Protein AF-A0A9P5XBE1-F1 (afdb_monomer_lite)

Foldseek 3Di:
DDDPCPDLVVLQVCLVPDDDDPVCVVVVCCPPPDRDRVVVVVVPPPDDDDD

Structure (mmCIF, N/CA/C/O backbone):
data_AF-A0A9P5XBE1-F1
#
_entry.id   AF-A0A9P5XBE1-F1
#
loop_
_atom_site.group_PDB
_atom_site.id
_atom_site.type_symbol
_atom_site.label_atom_id
_atom_site.label_alt_id
_atom_site.label_comp_id
_atom_site.label_asym_id
_atom_site.label_entity_id
_atom_site.label_seq_id
_atom_site.pdbx_PDB_ins_code
_atom_site.Cartn_x
_atom_site.Cartn_y
_atom_site.Cartn_z
_atom_site.occupancy
_atom_site.B_iso_or_equiv
_atom_site.auth_seq_id
_atom_site.auth_comp_id
_atom_site.auth_asym_id
_atom_site.auth_atom_id
_atom_site.pdbx_PDB_model_num
ATOM 1 N N . SER A 1 1 ? 13.732 -12.344 -9.485 1.00 68.25 1 SER A N 1
ATOM 2 C CA . SER A 1 1 ? 12.874 -11.155 -9.365 1.00 68.25 1 SER A CA 1
ATOM 3 C C . SER A 1 1 ? 12.875 -10.357 -10.655 1.00 68.25 1 SER A C 1
ATOM 5 O O . SER A 1 1 ? 13.911 -10.289 -11.309 1.00 68.25 1 SER A O 1
ATOM 7 N N . GLY A 1 2 ? 11.707 -9.856 -11.071 1.00 86.06 2 GLY A N 1
ATOM 8 C CA . GLY A 1 2 ? 11.539 -9.038 -12.280 1.00 86.06 2 GLY A CA 1
ATOM 9 C C . GLY A 1 2 ? 11.661 -7.537 -11.995 1.00 86.06 2 GLY A C 1
ATOM 10 O O . GLY A 1 2 ? 11.738 -7.129 -10.839 1.00 86.06 2 GLY A O 1
ATOM 11 N N . VAL A 1 3 ? 11.658 -6.710 -13.045 1.00 83.75 3 VAL A N 1
ATOM 12 C CA . VAL A 1 3 ? 11.665 -5.241 -12.924 1.00 83.75 3 VAL A CA 1
ATOM 13 C C . VAL A 1 3 ? 10.357 -4.798 -12.255 1.00 83.75 3 VAL A C 1
ATOM 15 O O . VAL A 1 3 ? 9.305 -4.831 -12.886 1.00 83.75 3 VAL A O 1
ATOM 18 N N . GLY A 1 4 ? 10.414 -4.446 -10.968 1.00 91.19 4 GLY A N 1
ATOM 19 C CA . GLY A 1 4 ? 9.255 -4.051 -10.154 1.00 91.19 4 GLY A CA 1
ATOM 20 C C . GLY A 1 4 ? 9.097 -4.827 -8.843 1.00 91.19 4 GLY A C 1
ATOM 21 O O . GLY A 1 4 ? 8.285 -4.440 -8.009 1.00 91.19 4 GLY A O 1
ATOM 22 N N . ASP A 1 5 ? 9.874 -5.891 -8.641 1.00 94.50 5 ASP A N 1
ATOM 23 C CA . ASP A 1 5 ? 9.973 -6.568 -7.348 1.00 94.50 5 ASP A CA 1
ATOM 24 C C . ASP A 1 5 ? 11.089 -5.927 -6.511 1.00 94.50 5 ASP A C 1
ATOM 26 O O . ASP A 1 5 ? 12.275 -6.127 -6.780 1.00 94.50 5 ASP A O 1
ATOM 30 N N . PHE A 1 6 ? 10.683 -5.137 -5.516 1.00 93.31 6 PHE A N 1
ATOM 31 C CA . PHE A 1 6 ? 11.569 -4.458 -4.565 1.00 93.31 6 PHE A CA 1
ATOM 32 C C . PHE A 1 6 ? 11.613 -5.161 -3.194 1.00 93.31 6 PHE A C 1
ATOM 34 O O . PHE A 1 6 ? 12.118 -4.593 -2.226 1.00 93.31 6 PHE A O 1
ATOM 41 N N . GLY A 1 7 ? 11.066 -6.378 -3.077 1.00 91.62 7 GLY A N 1
ATOM 42 C CA . GLY A 1 7 ? 11.053 -7.142 -1.828 1.00 91.62 7 GLY A CA 1
ATOM 43 C C . GLY A 1 7 ? 10.499 -6.360 -0.627 1.00 91.62 7 GLY A C 1
ATOM 44 O O . GLY A 1 7 ? 9.517 -5.624 -0.739 1.00 91.62 7 GLY A O 1
ATOM 45 N N . HIS A 1 8 ? 11.143 -6.512 0.534 1.00 92.25 8 HIS A N 1
ATOM 46 C CA . HIS A 1 8 ? 10.729 -5.853 1.780 1.00 92.25 8 HIS A CA 1
ATOM 47 C C . HIS A 1 8 ? 10.767 -4.322 1.708 1.00 92.25 8 HIS A C 1
ATOM 49 O O . HIS A 1 8 ? 9.904 -3.673 2.291 1.00 92.25 8 HIS A O 1
ATOM 55 N N . GLU A 1 9 ? 11.706 -3.741 0.956 1.00 92.12 9 GLU A N 1
ATOM 56 C CA . GLU A 1 9 ? 11.790 -2.286 0.783 1.00 92.12 9 GLU A CA 1
ATOM 57 C C . GLU A 1 9 ? 10.537 -1.737 0.086 1.00 92.12 9 GLU A C 1
ATOM 59 O O . GLU A 1 9 ? 9.948 -0.752 0.532 1.00 92.12 9 GLU A O 1
ATOM 64 N N . GLY A 1 10 ? 10.068 -2.421 -0.963 1.00 93.38 10 GLY A N 1
ATOM 65 C CA . GLY A 1 10 ? 8.831 -2.052 -1.654 1.00 93.38 10 GLY A CA 1
ATOM 66 C C . GLY A 1 10 ? 7.587 -2.190 -0.775 1.00 93.38 10 GLY A C 1
ATOM 67 O O . GLY A 1 10 ? 6.685 -1.353 -0.842 1.00 93.38 10 GLY A O 1
ATOM 68 N N . ILE A 1 11 ? 7.542 -3.225 0.069 1.00 93.88 11 ILE A N 1
ATOM 69 C CA . ILE A 1 11 ? 6.440 -3.433 1.019 1.00 93.88 11 ILE A CA 1
ATOM 70 C C . ILE A 1 11 ? 6.423 -2.311 2.062 1.00 93.88 11 ILE A C 1
ATOM 72 O O . ILE A 1 11 ? 5.367 -1.732 2.310 1.00 93.88 11 ILE A O 1
ATOM 76 N N . ASP A 1 12 ? 7.574 -1.957 2.633 1.00 94.44 12 ASP A N 1
ATOM 77 C CA . ASP A 1 12 ? 7.670 -0.892 3.635 1.00 94.44 12 ASP A CA 1
ATOM 78 C C . ASP A 1 12 ? 7.251 0.468 3.067 1.00 94.44 12 ASP A C 1
ATOM 80 O O . ASP A 1 12 ? 6.478 1.188 3.707 1.00 94.44 12 ASP A O 1
ATOM 84 N N . ALA A 1 13 ? 7.681 0.783 1.840 1.00 94.94 13 ALA A N 1
ATOM 85 C CA . ALA A 1 13 ? 7.261 1.991 1.133 1.00 94.94 13 ALA A CA 1
ATOM 86 C C . ALA A 1 13 ? 5.735 2.028 0.927 1.00 94.94 13 ALA A C 1
ATOM 88 O O . ALA A 1 13 ? 5.092 3.048 1.182 1.00 94.94 13 ALA A O 1
ATOM 89 N N . PHE A 1 14 ? 5.124 0.901 0.543 1.00 95.25 14 PHE A N 1
ATOM 90 C CA . PHE A 1 14 ? 3.669 0.802 0.425 1.00 95.25 14 PHE A CA 1
ATOM 91 C C . PHE A 1 14 ? 2.964 1.041 1.766 1.00 95.25 14 PHE A C 1
ATOM 93 O O . PHE A 1 14 ? 2.023 1.832 1.825 1.00 95.25 14 PHE A O 1
ATOM 100 N N . VAL A 1 15 ? 3.409 0.394 2.848 1.00 94.75 15 VAL A N 1
ATOM 101 C CA . VAL A 1 15 ? 2.772 0.515 4.171 1.00 94.75 15 VAL A CA 1
ATOM 102 C C . VAL A 1 15 ? 2.849 1.947 4.713 1.00 94.75 15 VAL A C 1
ATOM 104 O O . VAL A 1 15 ? 1.888 2.417 5.323 1.00 94.75 15 VAL A O 1
ATOM 107 N N . GLN A 1 16 ? 3.952 2.664 4.477 1.00 93.94 16 GLN A N 1
ATOM 108 C CA . GLN A 1 16 ? 4.128 4.048 4.936 1.00 93.94 16 GLN A CA 1
ATOM 109 C C . GLN A 1 16 ? 3.061 4.998 4.361 1.00 93.94 16 GLN A C 1
ATOM 111 O O . GLN A 1 16 ? 2.467 5.805 5.095 1.00 93.94 16 GLN A O 1
ATOM 116 N N . ASP A 1 17 ? 2.781 4.862 3.067 1.00 95.56 17 ASP A N 1
ATOM 117 C CA . ASP A 1 17 ? 1.893 5.764 2.334 1.00 95.56 17 ASP A CA 1
ATOM 118 C C . ASP A 1 17 ? 0.443 5.270 2.274 1.00 95.56 17 ASP A C 1
ATOM 120 O O . ASP A 1 17 ? -0.486 6.066 2.095 1.00 95.56 17 ASP A O 1
ATOM 124 N N . HIS A 1 18 ? 0.210 3.968 2.462 1.00 95.62 18 HIS A N 1
ATOM 125 C CA . HIS A 1 18 ? -1.127 3.400 2.390 1.00 95.62 18 HIS A CA 1
ATOM 126 C C . HIS A 1 18 ? -2.042 3.967 3.480 1.00 95.62 18 HIS A C 1
ATOM 128 O O . HIS A 1 18 ? -1.697 4.080 4.660 1.00 95.62 18 HIS A O 1
ATOM 134 N N . ARG A 1 19 ? -3.269 4.303 3.083 1.00 94.75 19 ARG A N 1
ATOM 135 C CA . ARG A 1 19 ? -4.359 4.648 3.996 1.00 94.75 19 ARG A CA 1
ATOM 136 C C . ARG A 1 19 ? -5.559 3.796 3.635 1.00 94.75 19 ARG A C 1
ATOM 138 O O . ARG A 1 19 ? -6.082 3.907 2.525 1.00 94.75 19 ARG A O 1
ATOM 145 N N . CYS A 1 20 ? -5.982 2.975 4.589 1.00 96.25 20 CYS A N 1
ATOM 146 C CA . CYS A 1 20 ? -7.121 2.087 4.443 1.00 96.25 20 CYS A CA 1
ATOM 147 C C . CYS A 1 20 ? -8.388 2.901 4.112 1.00 96.25 20 CYS A C 1
ATOM 149 O O . CYS A 1 20 ? -8.780 3.809 4.851 1.00 96.25 20 CYS A O 1
ATOM 151 N N . ARG A 1 21 ? -9.008 2.609 2.961 1.00 95.88 21 ARG A N 1
ATOM 152 C CA . ARG A 1 21 ? -10.261 3.237 2.495 1.00 95.88 21 ARG A CA 1
ATOM 153 C C . ARG A 1 21 ? -11.426 2.261 2.617 1.00 95.88 21 ARG A C 1
ATOM 155 O O . ARG A 1 21 ? -11.228 1.098 2.938 1.00 95.88 21 ARG A O 1
ATOM 162 N N . GLU A 1 22 ? -12.629 2.725 2.289 1.00 97.94 22 GLU A N 1
ATOM 163 C CA . GLU A 1 22 ? -13.896 1.997 2.460 1.00 97.94 22 GLU A CA 1
ATOM 164 C C . GLU A 1 22 ? -13.867 0.517 2.059 1.00 97.94 22 GLU A C 1
ATOM 166 O O . GLU A 1 22 ? -14.436 -0.311 2.759 1.00 97.94 22 GLU A O 1
ATOM 171 N N . ILE A 1 23 ? -13.201 0.162 0.958 1.00 96.94 23 ILE A N 1
ATOM 172 C CA . ILE A 1 23 ? -13.104 -1.240 0.527 1.00 96.94 23 ILE A CA 1
ATOM 173 C C . ILE A 1 23 ? -12.267 -2.058 1.511 1.00 96.94 23 ILE A C 1
ATOM 175 O O . ILE A 1 23 ? -12.714 -3.105 1.960 1.00 96.94 23 ILE A O 1
ATOM 179 N N . CYS A 1 24 ? -11.081 -1.574 1.871 1.00 96.50 24 CYS A N 1
ATOM 180 C CA . CYS A 1 24 ? -10.191 -2.252 2.804 1.00 96.50 24 CYS A CA 1
ATOM 181 C C . CYS A 1 24 ? -10.862 -2.430 4.180 1.00 96.50 24 CYS A C 1
ATOM 183 O O . CYS A 1 24 ? -10.794 -3.520 4.736 1.00 96.50 24 CYS A O 1
ATOM 185 N N . LYS A 1 25 ? -11.615 -1.425 4.651 1.00 95.12 25 LYS A N 1
ATOM 186 C CA . LYS A 1 25 ? -12.394 -1.506 5.900 1.00 95.12 25 LYS A CA 1
ATOM 187 C C . LYS A 1 25 ? -13.526 -2.526 5.837 1.00 95.12 25 LYS A C 1
ATOM 189 O O . LYS A 1 25 ? -13.710 -3.328 6.740 1.00 95.12 25 LYS A O 1
ATOM 194 N N . ARG A 1 26 ? -14.286 -2.546 4.734 1.00 96.94 26 ARG A N 1
ATOM 195 C CA . ARG A 1 26 ? -15.356 -3.544 4.520 1.00 96.94 26 ARG A CA 1
ATOM 196 C C . ARG A 1 26 ? -14.828 -4.974 4.470 1.00 96.94 26 ARG A C 1
ATOM 198 O O . ARG A 1 26 ? -15.593 -5.903 4.701 1.00 96.94 26 ARG A O 1
ATOM 205 N N . LEU A 1 27 ? -13.555 -5.131 4.127 1.00 96.00 27 LEU A N 1
ATOM 206 C CA . LEU A 1 27 ? -12.851 -6.405 4.116 1.00 96.00 27 LEU A CA 1
ATOM 207 C C . LEU A 1 27 ? -12.145 -6.715 5.452 1.00 96.00 27 LEU A C 1
ATOM 209 O O . LEU A 1 27 ? -11.503 -7.756 5.532 1.00 96.00 27 LEU A O 1
ATOM 213 N N . GLY A 1 28 ? -12.232 -5.844 6.465 1.00 94.88 28 GLY A N 1
ATOM 214 C CA . GLY A 1 28 ? -11.570 -6.016 7.767 1.00 94.88 28 GLY A CA 1
ATOM 215 C C . GLY A 1 28 ? -10.048 -5.821 7.740 1.00 94.88 28 GLY A C 1
ATOM 216 O O . GLY A 1 28 ? -9.353 -6.231 8.663 1.00 94.88 28 GLY A O 1
A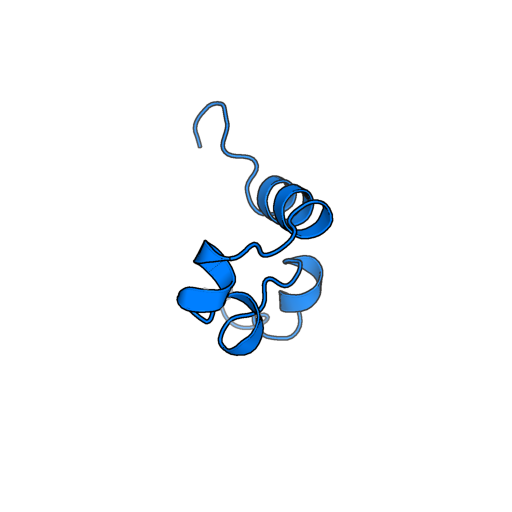TOM 217 N N . LEU A 1 29 ? -9.492 -5.221 6.679 1.00 93.75 29 LEU A N 1
ATOM 218 C CA . LEU A 1 29 ? -8.037 -5.114 6.489 1.00 93.75 29 LEU A CA 1
ATOM 219 C C . LEU A 1 29 ? -7.375 -3.985 7.299 1.00 93.75 29 LEU A C 1
ATOM 221 O O . LEU A 1 29 ? -6.154 -3.851 7.276 1.00 93.75 29 LEU A O 1
ATOM 225 N N . ASP A 1 30 ? -8.151 -3.131 7.965 1.00 91.12 30 ASP A N 1
ATOM 226 C CA . ASP A 1 30 ? -7.647 -2.189 8.969 1.00 91.12 30 ASP A CA 1
ATOM 227 C C . ASP A 1 30 ? -7.557 -2.796 10.365 1.00 91.12 30 ASP A C 1
ATOM 229 O O . ASP A 1 30 ? -6.556 -2.564 11.040 1.00 91.12 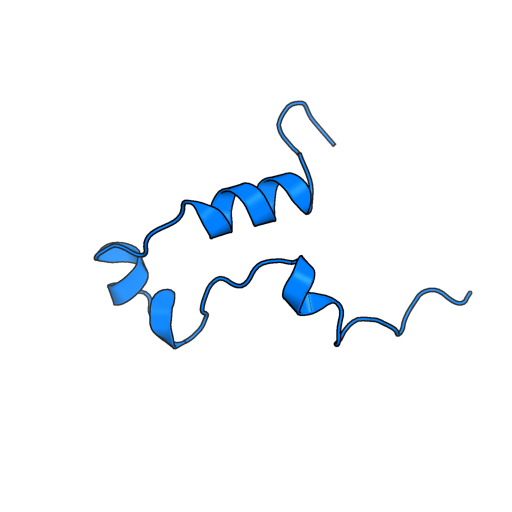30 ASP A O 1
ATOM 233 N N . ASP A 1 31 ? -8.576 -3.545 10.781 1.00 86.81 31 ASP A N 1
ATOM 234 C CA . ASP A 1 31 ? -8.710 -3.983 12.172 1.00 86.81 31 ASP A CA 1
ATOM 235 C C . ASP A 1 31 ? -8.242 -5.429 12.385 1.00 86.81 31 ASP A C 1
ATOM 237 O O . ASP A 1 31 ? -7.459 -5.698 13.297 1.00 86.81 31 ASP A O 1
ATOM 241 N N . ASP A 1 32 ? -8.672 -6.359 11.528 1.00 91.19 32 ASP A N 1
ATOM 242 C CA . ASP A 1 32 ? -8.396 -7.789 11.710 1.00 91.19 32 ASP A CA 1
ATOM 243 C C . ASP A 1 32 ? -6.986 -8.165 11.231 1.00 91.19 32 ASP A C 1
ATOM 245 O O . ASP A 1 32 ? -6.340 -9.053 11.792 1.00 91.19 32 ASP A O 1
ATOM 249 N N . VAL A 1 33 ? -6.499 -7.486 10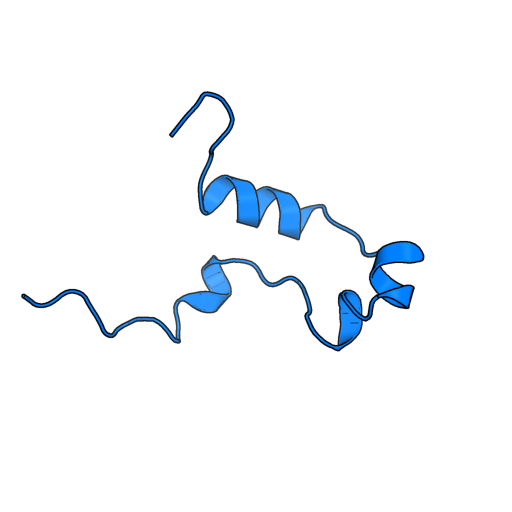.186 1.00 87.88 33 VAL A N 1
ATOM 250 C CA . VAL A 1 33 ? -5.179 -7.727 9.575 1.00 87.88 33 VAL A CA 1
ATOM 251 C C . VAL A 1 33 ? -4.449 -6.416 9.247 1.00 87.88 33 VAL A C 1
ATOM 253 O O . VAL A 1 33 ? -4.207 -6.107 8.078 1.00 87.88 33 VAL A O 1
ATOM 256 N N . PRO A 1 34 ? -4.068 -5.622 10.266 1.00 85.69 34 PRO A N 1
ATOM 257 C CA . PRO A 1 34 ? -3.448 -4.324 10.046 1.00 85.69 34 PRO A CA 1
ATOM 258 C C . PRO A 1 34 ? -2.112 -4.452 9.309 1.00 85.69 34 PRO A C 1
ATOM 260 O O . PRO A 1 34 ? -1.242 -5.247 9.674 1.00 85.69 34 PRO A O 1
ATOM 263 N N . LEU A 1 35 ? -1.916 -3.603 8.298 1.00 90.69 35 LEU A N 1
ATOM 264 C CA . LEU A 1 35 ? -0.633 -3.480 7.611 1.00 90.69 35 LEU A CA 1
ATOM 265 C C . LEU A 1 35 ? 0.433 -2.941 8.574 1.00 90.69 35 LEU A C 1
ATOM 267 O O . LEU A 1 35 ? 0.345 -1.806 9.050 1.00 90.69 35 LEU A O 1
ATOM 271 N N . ILE A 1 36 ? 1.466 -3.744 8.826 1.00 88.88 36 ILE A N 1
ATOM 272 C CA . ILE A 1 36 ? 2.631 -3.363 9.628 1.00 88.88 36 ILE A CA 1
ATOM 273 C C . ILE A 1 36 ? 3.896 -3.353 8.761 1.00 88.88 36 ILE A C 1
ATOM 275 O O . ILE A 1 36 ? 4.040 -4.217 7.896 1.00 88.88 36 ILE A O 1
ATOM 279 N N . PRO A 1 37 ? 4.825 -2.401 8.974 1.00 86.69 37 PRO A N 1
ATOM 280 C CA . PRO A 1 37 ? 6.117 -2.423 8.297 1.00 86.69 37 PRO A CA 1
ATOM 281 C C . PRO A 1 37 ? 6.867 -3.724 8.589 1.00 86.69 37 PRO A C 1
ATOM 283 O O . PRO A 1 37 ? 6.859 -4.200 9.727 1.00 86.69 37 PRO A O 1
ATOM 286 N N . THR A 1 38 ? 7.564 -4.264 7.594 1.00 83.50 38 THR A N 1
ATOM 287 C CA . THR A 1 38 ? 8.365 -5.492 7.714 1.00 83.50 38 THR A CA 1
ATOM 288 C C . THR A 1 38 ? 9.475 -5.350 8.753 1.00 83.50 38 THR A C 1
ATOM 290 O O . THR A 1 38 ? 9.770 -6.295 9.485 1.00 83.50 38 THR A O 1
ATOM 293 N N . SER A 1 39 ? 9.995 -4.135 8.941 1.00 79.31 39 SER A N 1
ATOM 294 C CA . SER A 1 39 ? 10.883 -3.776 10.056 1.00 79.31 39 SER A CA 1
ATOM 295 C C . SER A 1 39 ? 10.320 -4.103 11.448 1.00 79.31 39 SER A C 1
ATOM 297 O O . SER A 1 39 ? 11.090 -4.330 12.379 1.00 79.31 39 SER A O 1
ATOM 299 N N . LYS A 1 40 ? 8.993 -4.182 11.613 1.00 78.62 40 LYS A N 1
ATOM 300 C CA . LYS A 1 40 ? 8.338 -4.577 12.872 1.00 78.62 40 LYS A CA 1
ATOM 301 C C . LYS A 1 40 ? 8.071 -6.083 12.988 1.00 78.62 40 LYS A C 1
ATOM 303 O O . LYS A 1 40 ? 7.719 -6.537 14.071 1.00 78.62 40 LYS A O 1
ATOM 308 N N . ILE A 1 41 ? 8.257 -6.850 11.912 1.00 72.62 41 ILE A N 1
ATOM 309 C CA . ILE A 1 41 ? 8.039 -8.308 11.866 1.00 72.62 41 ILE A CA 1
ATOM 310 C C . ILE A 1 41 ? 9.274 -9.076 12.377 1.00 72.62 41 ILE A C 1
ATOM 312 O O . ILE A 1 41 ? 9.155 -10.193 12.872 1.00 72.62 41 ILE A O 1
ATOM 316 N N . GLN A 1 42 ? 10.465 -8.463 12.372 1.00 54.78 42 GLN A N 1
ATOM 317 C CA . GLN A 1 42 ? 11.749 -9.116 12.695 1.00 54.78 42 GLN A CA 1
ATOM 318 C C . GLN A 1 42 ? 11.918 -9.628 14.144 1.00 54.78 42 GLN A C 1
ATOM 320 O O . GLN A 1 42 ? 12.982 -10.133 14.498 1.00 54.78 42 GLN A O 1
ATOM 325 N N . VAL A 1 43 ? 10.890 -9.544 14.992 1.00 51.09 43 VAL A N 1
ATOM 326 C CA . VAL A 1 43 ? 10.897 -10.163 16.327 1.00 51.09 43 VAL A CA 1
ATOM 327 C C . VAL A 1 43 ? 10.441 -11.633 16.280 1.00 51.09 43 VAL A C 1
ATOM 329 O O . VAL A 1 43 ? 10.753 -12.379 17.204 1.00 51.09 43 VAL A O 1
ATOM 332 N N . THR A 1 44 ? 9.770 -12.094 15.215 1.00 54.06 44 THR A N 1
ATOM 333 C CA . THR A 1 44 ? 9.150 -13.438 15.192 1.00 54.06 44 THR A CA 1
ATOM 334 C C . THR A 1 44 ? 9.781 -14.467 14.253 1.00 54.06 44 THR A C 1
ATOM 336 O O . THR A 1 44 ? 9.408 -15.629 14.348 1.00 54.06 44 THR A O 1
ATOM 339 N N . ASP A 1 45 ? 10.764 -14.107 13.421 1.00 48.88 45 ASP A N 1
ATOM 340 C CA . ASP A 1 45 ? 11.301 -15.012 12.380 1.00 48.88 45 ASP A CA 1
ATOM 341 C C . ASP A 1 45 ? 12.802 -15.319 12.518 1.00 48.88 45 ASP A C 1
ATOM 343 O O . ASP A 1 45 ? 13.505 -15.643 11.566 1.00 48.88 45 ASP A O 1
ATOM 347 N N . LYS A 1 46 ? 13.340 -15.242 13.739 1.00 47.22 46 LYS A N 1
ATOM 348 C CA . LYS A 1 46 ? 14.700 -15.719 14.025 1.00 47.22 46 LYS A CA 1
ATOM 349 C C . LYS A 1 46 ? 14.675 -17.205 14.388 1.00 47.22 46 LYS A C 1
ATOM 351 O O . LYS A 1 46 ? 15.060 -17.575 15.493 1.00 47.22 46 LYS A O 1
ATOM 356 N N . SER A 1 47 ? 14.162 -18.053 13.501 1.00 50.53 47 SER A N 1
ATOM 357 C CA . SER A 1 47 ? 14.278 -19.516 13.595 1.00 50.53 47 SER A CA 1
ATOM 358 C C . SER A 1 47 ? 13.909 -20.170 12.265 1.00 50.53 47 SER A C 1
ATOM 360 O O . SER A 1 47 ? 12.813 -20.699 12.148 1.00 50.53 47 SER A O 1
ATOM 362 N N . ALA A 1 48 ? 14.812 -20.134 11.282 1.00 54.81 48 ALA A N 1
ATOM 363 C CA . ALA A 1 48 ? 15.072 -21.253 10.363 1.00 54.81 48 ALA A CA 1
ATOM 364 C C . ALA A 1 48 ? 16.036 -20.830 9.244 1.00 54.81 48 ALA A C 1
ATOM 366 O O . ALA A 1 48 ? 15.614 -20.712 8.106 1.00 54.81 48 ALA A O 1
ATOM 367 N N . GLU A 1 49 ? 17.322 -20.648 9.554 1.00 50.41 49 GLU A N 1
ATOM 368 C CA . GLU A 1 49 ? 18.414 -20.905 8.599 1.00 50.41 49 GLU A CA 1
ATOM 369 C C . GLU A 1 49 ? 19.610 -21.453 9.396 1.00 50.41 49 GLU A C 1
ATOM 371 O O . GLU A 1 4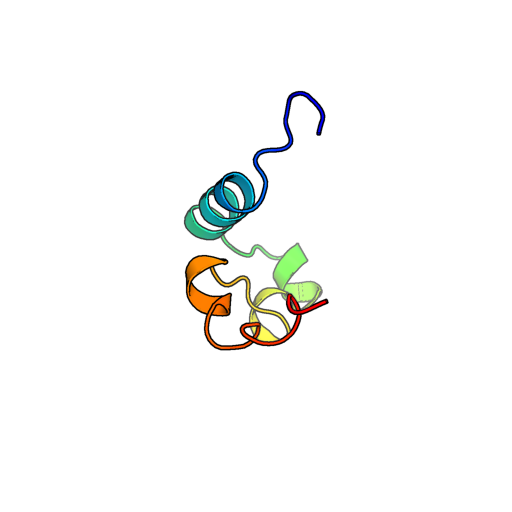9 ? 20.516 -20.722 9.781 1.00 50.41 49 GLU A O 1
ATOM 376 N N . ASP A 1 50 ? 19.544 -22.746 9.721 1.00 43.19 50 ASP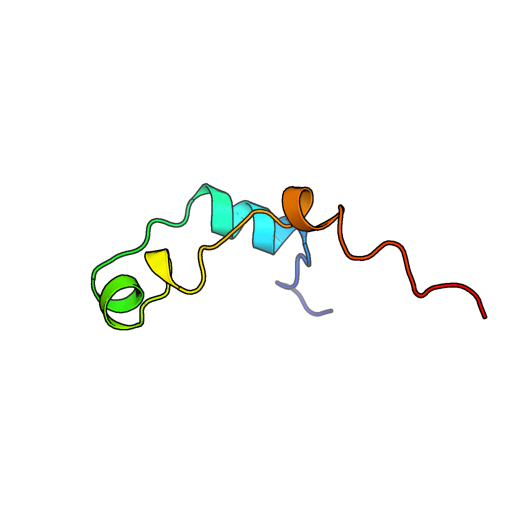 A N 1
ATOM 377 C CA . ASP A 1 50 ? 20.690 -23.583 10.093 1.00 43.19 50 ASP A CA 1
ATOM 378 C C . ASP A 1 50 ? 20.462 -24.947 9.421 1.00 43.19 50 ASP A C 1
ATOM 380 O O . ASP A 1 50 ? 19.455 -25.616 9.685 1.00 43.19 50 ASP A O 1
ATOM 384 N N . GLY A 1 51 ? 21.363 -25.315 8.510 1.00 40.78 51 GLY A N 1
ATOM 385 C CA . GLY A 1 51 ? 21.331 -26.554 7.730 1.00 40.78 51 GLY A CA 1
ATOM 386 C C . GLY A 1 51 ? 22.356 -26.558 6.610 1.00 40.78 51 GLY A C 1
ATOM 387 O O . GLY A 1 51 ? 21.992 -26.108 5.503 1.00 40.78 51 GLY A O 1
#

Radius of gyration: 14.16 Å; chains: 1; bounding box: 37×32×29 Å

InterPro domains:
  IPR004166 Alpha-type protein kinase, alpha-kinase do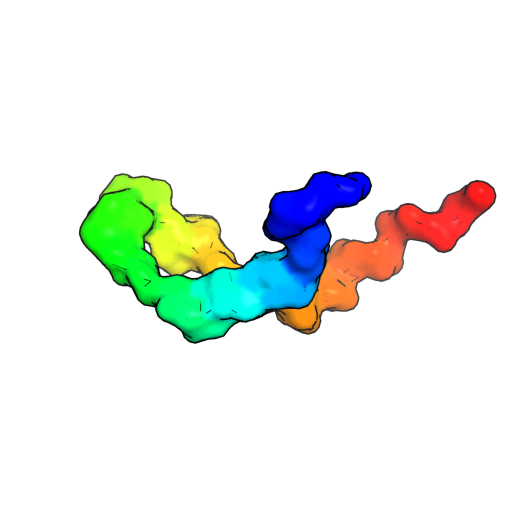main [PS51158] (1-32)
  IPR011009 Protein kinase-like domain superfamily [SSF56112] (2-31)

Sequence (51 aa):
SGVGDFGHEGIDAFVQDHRCREICKRLGLDDDVPLIPTSKIQVTDKSAEDG

Secondary structure (DSSP, 8-state):
--TT--HHHHHHHHHHH----HHHHHTTTTTTS----GGGTTTS--S----

Organism: NCBI:txid1400762

pLDDT: mean 82.72, std 17.51, range [40.78, 97.94]